Protein AF-A0A1S4EP67-F1 (afdb_monomer)

Secondary structure (DSSP, 8-state):
---EEEEEEETTEEEEEEEEE-TTS-EEEEEEETTEEEEEEEEE-TTS--TTTT-EEEEETTEEEEE---HHHHHHHHHHHHHHHHHTT-S---

Solvent-accessible surface area (backbone atoms only — not comparable to full-atom values): 4939 Å² total; per-residue (Å²): 139,56,66,51,76,32,32,43,68,54,96,89,26,41,22,56,34,16,34,38,36,43,69,81,48,33,33,38,26,14,26,23,48,82,64,34,43,37,41,43,26,36,41,32,40,60,88,71,44,37,60,89,74,61,50,28,16,36,26,50,86,73,37,80,78,43,79,40,93,46,64,69,46,31,53,46,3,52,51,34,22,54,45,42,69,53,47,83,73,68,86,79,82,136

Structure (mmCIF, N/CA/C/O backbone):
data_AF-A0A1S4EP67-F1
#
_entry.id   AF-A0A1S4EP67-F1
#
loop_
_atom_site.group_PDB
_atom_site.id
_atom_site.type_symbol
_atom_site.label_atom_id
_atom_site.label_alt_id
_atom_site.label_comp_id
_atom_site.label_asym_id
_atom_site.label_entity_id
_atom_site.label_seq_id
_atom_site.pdbx_PDB_ins_code
_atom_site.Cartn_x
_atom_site.Cartn_y
_atom_site.Cartn_z
_atom_site.occupancy
_atom_site.B_iso_or_equiv
_atom_site.auth_seq_id
_atom_site.auth_comp_id
_atom_site.auth_asym_id
_atom_site.auth_atom_id
_atom_site.pdbx_PDB_model_num
ATOM 1 N N . ASN A 1 1 ? -8.270 -17.973 -2.141 1.00 50.38 1 ASN A N 1
ATOM 2 C CA . ASN A 1 1 ? -8.558 -16.542 -2.365 1.00 50.38 1 ASN A CA 1
ATOM 3 C C . ASN A 1 1 ? -8.004 -15.763 -1.179 1.00 50.38 1 ASN A C 1
ATOM 5 O O . ASN A 1 1 ? -8.766 -15.292 -0.349 1.00 50.38 1 ASN A O 1
ATOM 9 N N . ASP A 1 2 ? -6.677 -15.748 -1.043 1.00 75.94 2 ASP A N 1
ATOM 10 C CA . ASP A 1 2 ? -6.008 -15.284 0.175 1.00 75.94 2 ASP A CA 1
ATOM 11 C C . ASP A 1 2 ? -5.617 -13.815 0.010 1.00 75.94 2 ASP A C 1
ATOM 13 O O . ASP A 1 2 ? -4.711 -13.480 -0.748 1.00 75.94 2 ASP A O 1
ATOM 17 N N . PHE A 1 3 ? -6.371 -12.918 0.632 1.00 84.50 3 PHE A N 1
ATOM 18 C CA . PHE A 1 3 ? -5.944 -11.538 0.804 1.00 84.50 3 PHE A CA 1
ATOM 19 C C . PHE A 1 3 ? -5.769 -11.297 2.295 1.00 84.50 3 PHE A C 1
ATOM 21 O O . PHE A 1 3 ? -6.624 -11.657 3.103 1.00 84.50 3 PHE A O 1
ATOM 28 N N . ARG A 1 4 ? -4.649 -10.685 2.661 1.00 88.69 4 ARG A N 1
ATOM 29 C CA . ARG A 1 4 ? -4.315 -10.387 4.050 1.00 88.69 4 ARG A CA 1
ATOM 30 C C . ARG A 1 4 ? -4.313 -8.885 4.229 1.00 88.69 4 ARG A C 1
ATOM 32 O O . ARG A 1 4 ? -3.736 -8.167 3.421 1.00 88.69 4 ARG A O 1
ATOM 39 N N . TYR A 1 5 ? -4.939 -8.405 5.289 1.00 90.12 5 TYR A N 1
ATOM 40 C CA . TYR A 1 5 ? -4.878 -7.004 5.674 1.00 90.12 5 TYR A CA 1
ATOM 41 C C . TYR A 1 5 ? -4.398 -6.899 7.111 1.00 90.12 5 TYR A C 1
ATOM 43 O O . TYR A 1 5 ? -4.886 -7.615 7.981 1.00 90.12 5 TYR A O 1
ATOM 51 N N . GLU A 1 6 ? -3.451 -6.002 7.354 1.00 91.88 6 GLU A N 1
ATOM 52 C CA . GLU A 1 6 ? -2.931 -5.715 8.685 1.00 91.88 6 GLU A CA 1
ATOM 53 C C . GLU A 1 6 ? -2.804 -4.207 8.839 1.00 91.88 6 GLU A C 1
ATOM 55 O O . GLU A 1 6 ? -1.974 -3.568 8.191 1.00 91.88 6 GLU A O 1
ATOM 60 N N . GLY A 1 7 ? -3.645 -3.626 9.681 1.00 90.62 7 GLY A N 1
ATOM 61 C CA . GLY A 1 7 ? -3.769 -2.184 9.805 1.00 90.62 7 GLY A CA 1
ATOM 62 C C . GLY A 1 7 ? -4.886 -1.800 10.762 1.00 90.62 7 GLY A C 1
ATOM 63 O O . GLY A 1 7 ? -5.372 -2.637 11.525 1.00 90.62 7 GLY A O 1
ATOM 64 N N . GLU A 1 8 ? -5.306 -0.540 10.700 1.00 89.94 8 GLU A N 1
ATOM 65 C CA . GLU A 1 8 ? -6.434 -0.057 11.499 1.00 89.94 8 GLU A CA 1
ATOM 66 C C . GLU A 1 8 ? -7.754 -0.569 10.895 1.00 89.94 8 GLU A C 1
ATOM 68 O O . GLU A 1 8 ? -8.017 -0.500 9.692 1.00 89.94 8 GLU A O 1
ATOM 73 N N . LEU A 1 9 ? -8.610 -1.117 11.750 1.00 88.38 9 LEU A N 1
ATOM 74 C CA . LEU A 1 9 ? -9.945 -1.572 11.384 1.00 88.38 9 LEU A CA 1
ATOM 75 C C . LEU A 1 9 ? -10.942 -0.720 12.155 1.00 88.38 9 LEU A C 1
ATOM 77 O O . LEU A 1 9 ? -10.884 -0.647 13.380 1.00 88.38 9 LEU A O 1
ATOM 81 N N . LEU A 1 10 ? -11.866 -0.082 11.442 1.00 86.00 10 LEU A N 1
ATOM 82 C CA . LEU A 1 10 ? -12.943 0.693 12.046 1.00 86.00 10 LEU A CA 1
ATOM 83 C C . LEU A 1 10 ? -14.276 0.044 11.686 1.00 86.00 10 LEU A C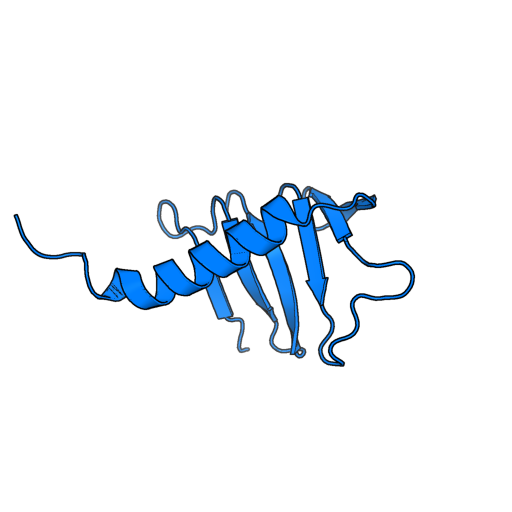 1
ATOM 85 O O . LEU A 1 10 ? -14.623 -0.049 10.510 1.00 86.00 10 LEU A O 1
ATOM 89 N N . GLN A 1 11 ? -15.016 -0.417 12.699 1.00 85.25 11 GLN A N 1
ATOM 90 C CA . GLN A 1 11 ? -16.318 -1.086 12.534 1.00 85.25 11 GLN A CA 1
ATOM 91 C C . GLN A 1 11 ? -16.283 -2.279 11.555 1.00 85.25 11 GLN A C 1
ATOM 93 O O . GLN A 1 11 ? -17.223 -2.499 10.797 1.00 85.25 11 GLN A O 1
ATOM 98 N N . GLY A 1 12 ? -15.179 -3.033 11.537 1.00 83.31 12 GLY A N 1
ATOM 99 C CA . GLY A 1 12 ? -14.993 -4.173 10.629 1.00 83.31 12 GLY A CA 1
ATOM 100 C C . GLY A 1 12 ? -14.540 -3.806 9.209 1.00 83.31 12 GLY A C 1
ATOM 101 O O . GLY A 1 12 ? -14.349 -4.701 8.390 1.00 83.31 12 GLY A O 1
ATOM 102 N N . TRP A 1 13 ? -14.316 -2.522 8.915 1.00 86.62 13 TRP A N 1
ATOM 103 C CA . TRP A 1 13 ? -13.824 -2.046 7.620 1.00 86.62 13 TRP A CA 1
ATOM 104 C C . TRP A 1 13 ? -12.381 -1.547 7.706 1.00 86.62 13 TRP A C 1
ATOM 106 O O . TRP A 1 13 ? -11.984 -0.948 8.705 1.00 86.62 13 TRP A O 1
ATOM 116 N N . PHE A 1 14 ? -11.609 -1.719 6.626 1.00 88.62 14 PHE A N 1
ATOM 117 C CA . PHE A 1 14 ? -10.262 -1.144 6.515 1.00 88.62 14 PHE A CA 1
ATOM 118 C C . PHE A 1 14 ? -10.336 0.382 6.605 1.00 88.62 14 PHE A C 1
ATOM 120 O O . PHE A 1 14 ? -11.049 1.030 5.822 1.00 88.62 14 PHE A O 1
ATOM 127 N N . HIS A 1 15 ? -9.613 0.948 7.566 1.00 90.44 15 HIS A N 1
ATOM 128 C CA . HIS A 1 15 ? -9.603 2.378 7.837 1.00 90.44 15 HIS A CA 1
ATOM 129 C C . HIS A 1 15 ? -8.197 2.836 8.243 1.00 90.44 15 HIS A C 1
ATOM 131 O O . HIS A 1 15 ? -7.359 2.022 8.601 1.00 90.44 15 HIS A O 1
ATOM 137 N N . GLY A 1 16 ? -7.916 4.136 8.182 1.00 91.75 16 GLY A N 1
ATOM 138 C CA . GLY A 1 16 ? -6.629 4.674 8.618 1.00 91.75 16 GLY A CA 1
ATOM 139 C C . GLY A 1 16 ? -5.473 4.145 7.772 1.00 91.75 16 GLY A C 1
ATOM 140 O O . GLY A 1 16 ? -5.520 4.228 6.549 1.00 91.75 16 GLY A O 1
ATOM 141 N N . HIS A 1 17 ? -4.427 3.626 8.406 1.00 93.50 17 HIS A N 1
ATOM 142 C CA . HIS A 1 17 ? -3.216 3.147 7.741 1.00 93.50 17 HIS A CA 1
ATOM 143 C C . HIS A 1 17 ? -3.113 1.630 7.840 1.00 93.50 17 HIS A C 1
ATOM 145 O O . HIS A 1 17 ? -3.436 1.028 8.861 1.00 93.50 17 HIS A O 1
ATOM 151 N N . GLY A 1 18 ? -2.598 0.992 6.799 1.00 93.69 18 GL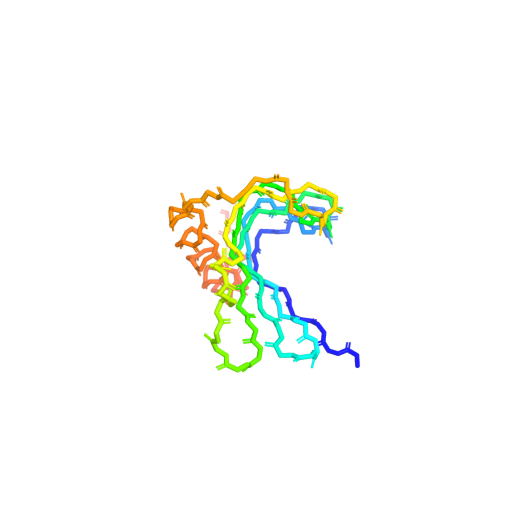Y A N 1
ATOM 152 C CA . GLY A 1 18 ? -2.409 -0.445 6.846 1.00 93.69 18 GLY A CA 1
ATOM 153 C C . GLY A 1 18 ? -1.601 -0.991 5.697 1.00 93.69 18 GLY A C 1
ATOM 154 O O . GLY A 1 18 ? -1.162 -0.280 4.789 1.00 93.69 18 GLY A O 1
ATOM 155 N N . VAL A 1 19 ? -1.416 -2.296 5.758 1.00 93.69 19 VAL A N 1
ATOM 156 C CA . VAL A 1 19 ? -0.745 -3.061 4.730 1.00 93.69 19 VAL A CA 1
ATOM 157 C C . VAL A 1 19 ? -1.689 -4.144 4.246 1.00 93.69 19 VAL A C 1
ATOM 159 O O . VAL A 1 19 ? -2.234 -4.919 5.027 1.00 93.69 19 VAL A O 1
ATOM 162 N N . PHE A 1 20 ? -1.901 -4.168 2.940 1.00 91.88 20 PHE A N 1
ATOM 163 C CA . PHE A 1 20 ? -2.740 -5.133 2.256 1.00 91.88 20 PHE A CA 1
ATOM 164 C C . PHE A 1 20 ? -1.872 -6.006 1.357 1.00 91.88 20 PHE A C 1
ATOM 166 O O . PHE A 1 20 ? -1.098 -5.491 0.557 1.00 91.88 20 PHE A O 1
ATOM 173 N N . TRP A 1 21 ? -2.022 -7.317 1.451 1.00 91.44 21 TRP A N 1
ATOM 174 C CA . TRP A 1 21 ? -1.417 -8.293 0.558 1.00 91.44 21 TRP A CA 1
ATOM 175 C C . TRP A 1 21 ? -2.514 -8.953 -0.256 1.00 91.44 21 TRP A C 1
ATOM 177 O O . TRP A 1 21 ? -3.499 -9.464 0.278 1.00 91.44 21 TRP A O 1
ATOM 187 N N . ARG A 1 22 ? -2.324 -8.947 -1.566 1.00 89.25 22 ARG A N 1
ATOM 188 C CA . ARG A 1 22 ? -3.169 -9.630 -2.531 1.00 89.25 22 ARG A CA 1
ATOM 189 C C . ARG A 1 22 ? -2.646 -11.050 -2.736 1.00 89.25 22 ARG A C 1
ATOM 191 O O . ARG A 1 22 ? -1.438 -11.264 -2.706 1.00 89.25 22 ARG A O 1
ATOM 198 N N . ALA A 1 23 ? -3.541 -11.978 -3.072 1.00 88.50 23 ALA A N 1
ATOM 199 C CA . ALA A 1 23 ? -3.201 -13.365 -3.422 1.00 88.50 23 ALA A CA 1
ATOM 200 C C . ALA A 1 23 ? -2.150 -13.482 -4.541 1.00 88.50 23 ALA A C 1
ATOM 202 O O . ALA A 1 23 ? -1.423 -14.460 -4.628 1.00 88.50 23 ALA A O 1
ATOM 203 N N . ASP A 1 24 ? -2.076 -12.457 -5.385 1.00 86.69 24 ASP A N 1
ATOM 204 C CA . ASP A 1 24 ? -1.138 -12.324 -6.498 1.00 86.69 24 ASP A CA 1
ATOM 205 C C . ASP A 1 24 ? 0.310 -12.014 -6.052 1.00 86.69 24 ASP A C 1
ATOM 207 O O . ASP A 1 24 ? 1.191 -11.856 -6.884 1.00 86.69 24 ASP A O 1
ATOM 211 N N . GLY A 1 25 ? 0.557 -11.842 -4.746 1.00 87.62 25 GLY A N 1
ATOM 212 C CA . GLY A 1 25 ? 1.845 -11.422 -4.175 1.00 87.62 25 GLY A CA 1
ATOM 213 C C . GLY A 1 25 ? 2.060 -9.902 -4.164 1.00 87.62 25 GLY A C 1
ATOM 214 O O . GLY A 1 25 ? 3.023 -9.407 -3.585 1.00 87.62 25 GLY A O 1
ATOM 215 N N . MET A 1 26 ? 1.139 -9.139 -4.755 1.00 90.94 26 MET A N 1
ATOM 216 C CA . MET A 1 26 ? 1.133 -7.680 -4.694 1.00 90.94 26 MET A CA 1
ATOM 217 C C . MET A 1 26 ? 0.821 -7.196 -3.273 1.00 90.94 26 MET A C 1
ATOM 219 O O . MET A 1 26 ? -0.165 -7.604 -2.664 1.00 90.94 26 MET A O 1
ATOM 223 N N . LYS A 1 27 ? 1.624 -6.268 -2.772 1.00 92.38 27 LYS A N 1
ATOM 224 C CA . LYS A 1 27 ? 1.488 -5.619 -1.473 1.00 92.38 27 LYS A CA 1
ATOM 225 C C . LYS A 1 27 ? 1.191 -4.131 -1.658 1.00 92.38 27 LYS A C 1
ATOM 227 O O . LYS A 1 27 ? 1.791 -3.465 -2.497 1.00 92.38 27 LYS A O 1
ATOM 232 N N . PHE A 1 28 ? 0.276 -3.600 -0.865 1.00 92.38 28 PHE A N 1
ATOM 233 C CA . PHE A 1 28 ? -0.072 -2.188 -0.822 1.00 92.38 28 PHE A CA 1
ATOM 234 C C . PHE A 1 28 ? 0.107 -1.656 0.596 1.00 92.38 28 PHE A C 1
ATOM 236 O O . PHE A 1 28 ? -0.437 -2.214 1.543 1.00 92.38 28 PHE A O 1
ATOM 243 N N . GLU A 1 29 ? 0.856 -0.571 0.739 1.00 94.38 29 GLU A N 1
ATOM 244 C CA . GLU A 1 29 ? 1.193 0.050 2.020 1.00 94.38 29 GLU A CA 1
ATOM 245 C C . GLU A 1 29 ? 0.7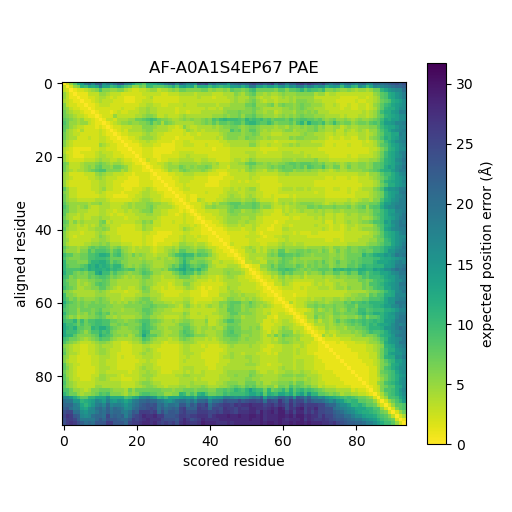25 1.499 1.987 1.00 94.38 29 GLU A C 1
ATOM 247 O O . GLU A 1 29 ? 1.305 2.315 1.269 1.00 94.38 29 GLU A O 1
ATOM 252 N N . GLY A 1 30 ? -0.331 1.835 2.725 1.00 94.31 30 GLY A N 1
ATOM 253 C CA . GLY A 1 30 ? -0.905 3.173 2.633 1.00 94.31 30 GLY A CA 1
ATOM 254 C C . GLY A 1 30 ? -2.166 3.389 3.452 1.00 94.31 30 GLY A C 1
ATOM 255 O O . GLY A 1 30 ? -2.409 2.702 4.445 1.00 94.31 30 GLY A O 1
ATOM 256 N N . GLU A 1 31 ? -2.947 4.375 3.022 1.00 93.75 31 GLU A N 1
ATOM 257 C CA . GLU A 1 31 ? -4.195 4.782 3.662 1.00 93.75 31 GLU A CA 1
ATOM 258 C C . GLU A 1 31 ? -5.422 4.065 3.074 1.00 93.75 31 GLU A C 1
ATOM 260 O O . GLU A 1 31 ? -5.554 3.865 1.860 1.00 93.75 31 GLU A O 1
ATOM 265 N N . PHE A 1 32 ? -6.345 3.706 3.961 1.00 92.81 32 PHE A N 1
ATOM 266 C CA . PHE A 1 32 ? -7.591 3.018 3.668 1.00 92.81 32 PHE A CA 1
ATOM 267 C C . PHE A 1 32 ? -8.764 3.767 4.290 1.00 92.81 32 PHE A C 1
ATOM 269 O O . PHE A 1 32 ? -8.682 4.310 5.391 1.00 92.81 32 PHE A O 1
ATOM 276 N N . ARG A 1 33 ? -9.899 3.770 3.596 1.00 90.75 33 ARG A N 1
ATOM 277 C CA . ARG A 1 33 ? -11.139 4.357 4.095 1.00 90.75 33 ARG A CA 1
ATOM 278 C C . ARG A 1 33 ? -12.331 3.563 3.583 1.00 90.75 33 ARG A C 1
ATOM 280 O O . ARG A 1 33 ? -12.538 3.463 2.378 1.00 90.75 33 ARG A O 1
ATOM 287 N N . GLY A 1 34 ? -13.120 3.011 4.504 1.00 85.94 34 GLY A N 1
ATOM 288 C CA . GLY A 1 34 ? -14.342 2.275 4.162 1.00 85.94 34 GLY A CA 1
ATOM 289 C C . GLY A 1 34 ? -14.061 1.025 3.327 1.00 85.94 34 GLY A C 1
ATOM 290 O O . GLY A 1 34 ? -14.767 0.759 2.359 1.00 85.94 34 GLY A O 1
ATOM 291 N N . GLY A 1 35 ? -12.976 0.306 3.636 1.00 85.00 35 GLY A N 1
ATOM 292 C CA . GLY A 1 35 ? -12.589 -0.900 2.899 1.00 85.00 35 GLY A CA 1
ATOM 293 C C . GLY A 1 35 ? -11.903 -0.642 1.554 1.00 85.00 35 GLY A C 1
ATOM 294 O O . GLY A 1 35 ? -11.566 -1.595 0.857 1.00 85.00 35 GLY A O 1
ATOM 295 N N . ARG A 1 36 ? -11.682 0.621 1.169 1.00 88.75 36 ARG A N 1
ATOM 296 C CA . ARG A 1 36 ? -11.040 0.994 -0.099 1.00 88.75 36 ARG A CA 1
ATOM 297 C C . ARG A 1 36 ? -9.734 1.727 0.144 1.00 88.75 36 ARG A C 1
ATOM 299 O O . ARG A 1 36 ? -9.572 2.401 1.156 1.00 88.75 36 ARG A O 1
ATOM 306 N N . ILE A 1 37 ? -8.822 1.627 -0.817 1.00 89.56 37 ILE A N 1
ATOM 307 C CA . ILE A 1 37 ? -7.588 2.409 -0.819 1.00 89.56 37 ILE A CA 1
ATOM 308 C C . ILE A 1 37 ? -7.950 3.879 -1.049 1.00 89.56 37 ILE A C 1
ATOM 310 O O . ILE A 1 37 ? -8.534 4.227 -2.083 1.00 89.56 37 ILE A O 1
ATOM 314 N N . TRP A 1 38 ? -7.606 4.731 -0.086 1.00 91.75 38 TRP A N 1
ATOM 315 C CA . TRP A 1 38 ? -7.937 6.149 -0.116 1.00 91.75 38 TRP A CA 1
ATOM 316 C C . TRP A 1 38 ? -6.912 6.967 0.663 1.00 91.75 38 TRP A C 1
ATOM 318 O O . TRP A 1 38 ? -6.899 6.942 1.888 1.00 91.75 38 TRP A O 1
ATOM 328 N N . GLY A 1 39 ? -6.106 7.749 -0.046 1.00 91.88 39 GLY A N 1
ATOM 329 C CA . GLY A 1 39 ? -5.010 8.532 0.513 1.00 91.88 39 GLY A CA 1
ATOM 330 C C . GLY A 1 39 ? -3.683 8.157 -0.130 1.00 91.88 39 GLY A C 1
ATOM 331 O O . GLY A 1 39 ? -3.641 7.663 -1.255 1.00 91.88 39 GLY A O 1
ATOM 332 N N . HIS A 1 40 ? -2.576 8.423 0.545 1.00 94.62 40 HIS A N 1
ATOM 333 C CA . HIS A 1 40 ? -1.263 8.105 0.009 1.00 94.62 40 HIS A CA 1
ATOM 334 C C . HIS A 1 40 ? -0.884 6.645 0.255 1.00 94.62 40 HIS A C 1
ATOM 336 O O . HIS A 1 40 ? -1.298 6.025 1.233 1.00 94.62 40 HIS A O 1
ATOM 342 N N . GLY A 1 41 ? -0.055 6.098 -0.624 1.00 93.94 41 GLY A N 1
ATOM 343 C CA . GLY A 1 41 ? 0.475 4.759 -0.448 1.00 93.94 41 GLY A CA 1
ATOM 344 C C . GLY A 1 41 ? 1.545 4.387 -1.457 1.00 93.94 41 GLY A C 1
ATOM 345 O O . GLY A 1 41 ? 1.915 5.170 -2.336 1.00 93.94 41 GLY A O 1
ATOM 346 N N . LEU A 1 42 ? 2.025 3.161 -1.307 1.00 93.19 42 LEU A N 1
ATOM 347 C CA . LEU A 1 42 ? 3.023 2.520 -2.141 1.00 93.19 42 LEU A CA 1
ATOM 348 C C . LEU A 1 42 ? 2.539 1.129 -2.524 1.00 93.19 42 LEU A C 1
ATOM 350 O O . LEU A 1 42 ? 2.151 0.328 -1.674 1.00 93.19 42 LEU A O 1
ATOM 354 N N . VAL A 1 43 ? 2.616 0.842 -3.815 1.00 92.19 43 VAL A N 1
ATOM 355 C CA . VAL A 1 43 ? 2.451 -0.504 -4.349 1.00 92.19 43 VAL A CA 1
ATOM 356 C C . VAL A 1 43 ? 3.817 -1.177 -4.459 1.00 92.19 43 VAL A C 1
ATOM 358 O O . VAL A 1 43 ? 4.762 -0.615 -5.016 1.00 92.19 43 VAL A O 1
ATOM 361 N N . THR A 1 44 ? 3.883 -2.413 -3.990 1.00 92.62 44 THR A N 1
ATOM 362 C CA . THR A 1 44 ? 5.004 -3.333 -4.161 1.00 92.62 44 THR A CA 1
ATOM 363 C C . THR A 1 44 ? 4.470 -4.574 -4.868 1.00 92.62 44 THR A C 1
ATOM 365 O O . THR A 1 44 ? 3.495 -5.175 -4.431 1.00 92.62 44 THR A O 1
ATOM 368 N N . TYR A 1 45 ? 5.052 -4.939 -6.000 1.00 91.94 45 TYR A N 1
ATOM 369 C CA . TYR A 1 45 ? 4.670 -6.132 -6.749 1.00 91.94 45 TYR A CA 1
ATOM 370 C C . TYR A 1 45 ? 5.252 -7.391 -6.097 1.00 91.94 45 TYR A C 1
ATOM 372 O O . TYR A 1 45 ? 6.138 -7.306 -5.248 1.00 91.94 45 TYR A O 1
ATOM 380 N N . ALA A 1 46 ? 4.766 -8.563 -6.513 1.00 90.38 46 ALA A N 1
ATOM 381 C CA . ALA A 1 46 ? 5.236 -9.857 -6.009 1.00 90.38 46 ALA A CA 1
ATOM 382 C C . ALA A 1 46 ? 6.747 -10.073 -6.203 1.00 90.38 46 ALA A C 1
ATOM 384 O O . ALA A 1 46 ? 7.396 -10.708 -5.381 1.00 90.38 46 ALA A O 1
ATOM 385 N N . ASP A 1 47 ? 7.303 -9.473 -7.255 1.00 89.62 47 ASP A N 1
AT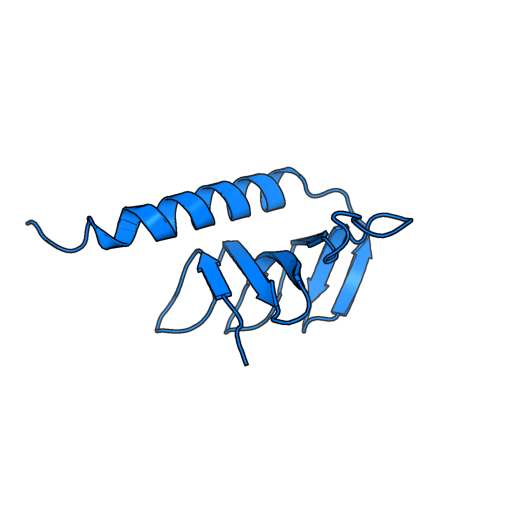OM 386 C CA . ASP A 1 47 ? 8.732 -9.458 -7.580 1.00 89.62 47 ASP A CA 1
ATOM 387 C C . ASP A 1 47 ? 9.570 -8.574 -6.623 1.00 89.62 47 ASP A C 1
ATOM 389 O O . ASP A 1 47 ? 10.787 -8.486 -6.728 1.00 89.62 47 ASP A O 1
ATOM 393 N N . GLY A 1 48 ? 8.931 -7.868 -5.683 1.00 85.62 48 GLY A N 1
ATOM 394 C CA . GLY A 1 48 ? 9.586 -6.917 -4.777 1.00 85.62 48 GLY A CA 1
ATOM 395 C C . GLY A 1 48 ? 9.874 -5.555 -5.415 1.00 85.62 48 GLY A C 1
ATOM 396 O O . GLY A 1 48 ? 10.303 -4.622 -4.734 1.00 85.62 48 GLY A O 1
ATOM 397 N N . THR A 1 49 ? 9.595 -5.398 -6.708 1.00 89.00 49 THR A N 1
ATOM 398 C CA . THR A 1 49 ? 9.695 -4.116 -7.403 1.00 89.00 49 THR A CA 1
ATOM 399 C C . THR A 1 49 ? 8.511 -3.213 -7.063 1.00 89.00 49 THR A C 1
ATOM 401 O O . THR A 1 49 ? 7.410 -3.664 -6.764 1.00 89.00 49 THR A O 1
ATOM 404 N N . HIS A 1 50 ? 8.710 -1.898 -7.132 1.00 86.56 50 HIS A N 1
ATOM 405 C CA . HIS A 1 50 ? 7.637 -0.912 -6.930 1.00 86.56 50 HIS A CA 1
ATOM 406 C C . HIS A 1 50 ? 7.065 -0.387 -8.255 1.00 86.56 50 HIS A C 1
ATOM 408 O O . HIS A 1 50 ? 6.325 0.591 -8.256 1.00 86.56 50 HIS A O 1
ATOM 414 N N . GLY A 1 51 ? 7.443 -0.994 -9.384 1.00 83.62 51 GLY A N 1
ATOM 415 C CA . GLY A 1 51 ? 7.257 -0.432 -10.721 1.00 83.62 51 GLY A CA 1
ATOM 416 C C . GLY A 1 51 ? 8.303 0.634 -11.071 1.00 83.62 51 GLY A C 1
ATOM 417 O O . GLY A 1 51 ? 8.957 1.213 -10.197 1.00 83.62 51 GLY A O 1
ATOM 418 N N . PHE A 1 52 ? 8.473 0.882 -12.371 1.00 79.94 52 PHE A N 1
ATOM 419 C CA . PHE A 1 52 ? 9.316 1.953 -12.903 1.00 79.94 52 PHE A CA 1
ATOM 420 C C . PHE A 1 52 ? 8.469 2.839 -13.831 1.00 79.94 52 PHE A C 1
ATOM 422 O O . PHE A 1 52 ? 8.068 2.378 -14.899 1.00 79.94 52 PHE A O 1
ATOM 429 N N . PRO A 1 53 ? 8.164 4.095 -13.455 1.00 82.81 53 PRO A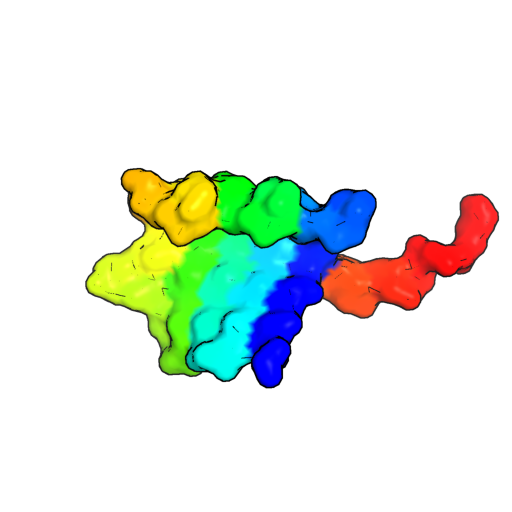 N 1
ATOM 430 C CA . PRO A 1 53 ? 8.491 4.763 -12.188 1.00 82.81 53 PRO A CA 1
ATOM 431 C C . PRO A 1 53 ? 7.701 4.190 -10.997 1.00 82.81 53 PRO A C 1
ATOM 433 O O . PRO A 1 53 ? 6.657 3.578 -11.191 1.00 82.81 53 PRO A O 1
ATOM 436 N N . LYS A 1 54 ? 8.182 4.420 -9.764 1.00 86.38 54 LYS A N 1
ATOM 437 C CA . LYS A 1 54 ? 7.559 3.895 -8.535 1.00 86.38 54 LYS A CA 1
ATOM 438 C C . LYS A 1 54 ? 6.060 4.197 -8.475 1.00 86.38 54 LYS A C 1
ATOM 440 O O . LYS A 1 54 ? 5.650 5.355 -8.596 1.00 86.38 54 LYS A O 1
ATOM 445 N N . ASN A 1 55 ? 5.263 3.174 -8.190 1.00 88.62 55 ASN A N 1
ATOM 446 C CA . ASN A 1 55 ? 3.829 3.256 -7.954 1.00 88.62 55 ASN A CA 1
ATOM 447 C C . ASN A 1 55 ? 3.534 3.778 -6.534 1.00 88.62 55 ASN A C 1
ATOM 449 O O . ASN A 1 55 ? 2.829 3.149 -5.747 1.00 88.62 55 ASN A O 1
ATOM 453 N N . GLU A 1 56 ? 4.105 4.936 -6.212 1.00 93.06 56 GLU A N 1
ATOM 454 C CA . GLU A 1 56 ? 3.933 5.649 -4.951 1.00 93.06 56 GLU A CA 1
ATOM 455 C C . GLU A 1 56 ? 3.201 6.961 -5.208 1.00 93.06 56 GLU A C 1
ATOM 457 O O . GLU A 1 56 ? 3.571 7.738 -6.098 1.00 93.06 56 GLU A O 1
ATOM 462 N N . GLY A 1 57 ? 2.150 7.2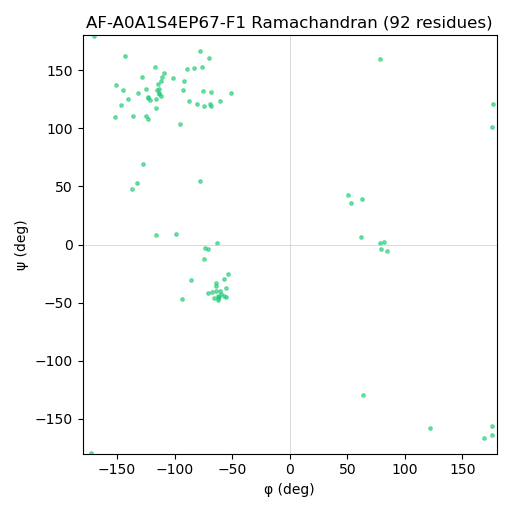22 -4.445 1.00 92.38 57 GLY A N 1
ATOM 463 C CA . GLY A 1 57 ? 1.351 8.407 -4.677 1.00 92.38 57 GLY A CA 1
ATOM 464 C C . GLY A 1 57 ? 0.048 8.448 -3.918 1.00 92.38 57 GLY A C 1
ATOM 465 O O . GLY A 1 57 ? -0.174 7.683 -2.990 1.00 92.38 57 GLY A O 1
ATOM 466 N N . TYR A 1 58 ? -0.807 9.374 -4.331 1.00 91.94 58 TYR A N 1
ATOM 467 C CA . TYR A 1 58 ? -2.167 9.516 -3.849 1.00 91.94 58 TYR A CA 1
ATOM 468 C C . TYR A 1 58 ? -3.114 8.640 -4.669 1.00 91.94 58 TYR A C 1
ATOM 470 O O . TYR A 1 58 ? -3.211 8.783 -5.894 1.00 91.94 58 TYR A O 1
ATOM 478 N N . PHE A 1 59 ? -3.830 7.770 -3.972 1.00 90.88 59 PHE A N 1
ATOM 479 C CA . PHE A 1 59 ? -4.837 6.859 -4.475 1.00 90.88 59 PHE A CA 1
ATOM 480 C C . PHE A 1 59 ? -6.224 7.269 -3.965 1.00 90.88 59 PHE A C 1
ATOM 482 O O . PHE A 1 59 ? -6.393 7.669 -2.819 1.00 90.88 59 PHE A O 1
ATOM 489 N N . GLN A 1 60 ? -7.236 7.167 -4.811 1.00 91.12 60 GLN A N 1
ATOM 490 C CA . GLN A 1 60 ? -8.639 7.429 -4.482 1.00 91.12 60 GLN A CA 1
ATOM 491 C C . GLN A 1 60 ? -9.469 6.438 -5.281 1.00 91.12 60 GLN A C 1
ATOM 493 O O . GLN A 1 60 ? -9.216 6.240 -6.469 1.00 91.12 60 GLN A O 1
ATOM 498 N N . ASP A 1 61 ? -10.420 5.781 -4.626 1.00 86.75 61 ASP A N 1
ATOM 499 C CA . ASP A 1 61 ? -11.230 4.729 -5.250 1.00 86.75 61 ASP A CA 1
ATOM 500 C C . ASP A 1 61 ? -10.369 3.658 -5.957 1.00 86.75 61 ASP A C 1
ATOM 502 O O . ASP A 1 61 ? -10.620 3.264 -7.093 1.00 86.75 61 ASP A O 1
ATOM 506 N N . CYS A 1 62 ? -9.276 3.242 -5.303 1.00 81.06 62 CYS A N 1
ATOM 507 C CA . CYS A 1 62 ? -8.304 2.274 -5.832 1.00 81.06 62 CYS A CA 1
ATOM 508 C C . CYS A 1 62 ? -7.565 2.704 -7.119 1.00 81.06 62 CYS A C 1
ATOM 510 O O . CYS A 1 62 ? -6.792 1.919 -7.671 1.00 81.06 62 CYS A O 1
ATOM 512 N N . LYS A 1 63 ? -7.743 3.945 -7.588 1.00 85.38 63 LYS A N 1
ATOM 513 C CA . LYS A 1 63 ? -7.024 4.518 -8.734 1.00 85.38 63 LYS A CA 1
ATOM 514 C C . LYS A 1 63 ? -5.910 5.429 -8.253 1.00 85.38 63 LYS A C 1
ATOM 516 O O . LYS A 1 63 ? -6.071 6.145 -7.274 1.00 85.38 63 LYS A O 1
ATOM 521 N N . MET A 1 64 ? -4.779 5.428 -8.949 1.00 86.69 64 MET A N 1
ATOM 522 C CA . MET A 1 64 ? -3.692 6.371 -8.692 1.00 86.69 64 MET A CA 1
ATOM 523 C C . MET A 1 64 ? -4.008 7.713 -9.363 1.00 86.69 64 MET A C 1
ATOM 525 O O . MET A 1 64 ? -4.146 7.767 -10.581 1.00 86.69 64 MET A O 1
ATOM 529 N N . MET A 1 65 ? -4.083 8.797 -8.588 1.00 89.12 65 MET A N 1
ATOM 530 C CA . MET A 1 65 ? -4.314 10.150 -9.120 1.00 89.12 65 MET A CA 1
ATOM 531 C C . MET A 1 65 ? -3.009 10.882 -9.360 1.00 89.12 65 MET A C 1
ATOM 533 O O . MET A 1 65 ? -2.832 11.546 -10.377 1.00 89.12 65 MET A O 1
ATOM 537 N N . LYS A 1 66 ? -2.108 10.829 -8.378 1.00 87.81 66 LYS A N 1
ATOM 538 C CA . LYS A 1 66 ? -0.879 11.621 -8.391 1.00 87.81 66 LYS A CA 1
ATOM 539 C C . LYS A 1 66 ? 0.260 10.787 -7.861 1.00 87.81 66 LYS A C 1
ATOM 541 O O . LYS A 1 66 ? 0.182 10.313 -6.738 1.00 87.81 66 LYS A O 1
ATOM 546 N N . ARG A 1 67 ? 1.335 10.671 -8.634 1.00 87.69 67 ARG A N 1
ATOM 547 C CA . ARG A 1 67 ? 2.589 10.090 -8.151 1.00 87.69 67 ARG A CA 1
ATOM 548 C C . ARG A 1 67 ? 3.277 11.104 -7.247 1.00 87.69 67 ARG A C 1
ATOM 550 O O . ARG A 1 67 ? 3.562 12.219 -7.683 1.00 87.69 67 ARG A O 1
ATOM 557 N N . LYS A 1 68 ? 3.493 10.744 -5.988 1.00 88.38 68 LYS A N 1
ATOM 558 C CA . LYS A 1 68 ? 4.147 11.590 -4.987 1.00 88.38 68 LYS A CA 1
ATOM 559 C C . LYS A 1 68 ? 4.839 10.694 -3.977 1.00 88.38 68 LYS A C 1
ATOM 561 O O . LYS A 1 68 ? 4.267 9.705 -3.538 1.00 88.38 68 LYS A O 1
ATOM 566 N N . LYS A 1 69 ? 6.056 11.078 -3.600 1.00 86.50 69 LYS A N 1
ATOM 567 C CA . LYS A 1 69 ? 6.816 10.366 -2.581 1.00 86.50 69 LYS A CA 1
ATOM 568 C C . LYS A 1 69 ? 6.158 10.563 -1.215 1.00 86.50 69 LYS A C 1
ATOM 570 O O . LYS A 1 69 ? 6.015 11.705 -0.778 1.00 86.50 69 LYS A O 1
ATOM 575 N N . CYS A 1 70 ? 5.762 9.474 -0.564 1.00 86.19 70 CYS A N 1
ATOM 576 C CA . CYS A 1 70 ? 4.937 9.475 0.645 1.00 86.19 70 CYS A CA 1
ATOM 577 C C . CYS A 1 70 ? 5.474 8.467 1.666 1.00 86.19 70 CYS A C 1
ATOM 579 O O . CYS A 1 70 ? 4.731 7.687 2.259 1.00 86.19 70 CYS A O 1
ATOM 581 N N . LEU A 1 71 ? 6.789 8.528 1.889 1.00 86.94 71 LEU A N 1
ATOM 582 C CA . LEU A 1 71 ? 7.523 7.646 2.795 1.00 86.94 71 LEU A CA 1
ATOM 583 C C . LEU A 1 71 ? 6.958 7.652 4.218 1.00 86.94 71 LEU A C 1
ATOM 585 O O . LEU A 1 71 ? 6.935 6.606 4.857 1.00 86.94 71 LEU A O 1
ATOM 589 N N . ASP A 1 72 ? 6.502 8.800 4.717 1.00 90.75 72 ASP A N 1
ATOM 590 C CA . ASP A 1 72 ? 5.903 8.917 6.050 1.00 90.75 72 ASP A CA 1
ATOM 591 C C . ASP A 1 72 ? 4.661 8.036 6.197 1.00 90.75 72 ASP A C 1
ATOM 593 O O . ASP A 1 72 ? 4.509 7.332 7.194 1.00 90.75 72 ASP A O 1
ATOM 597 N N . VAL A 1 73 ? 3.814 8.012 5.166 1.00 90.94 73 VAL A N 1
ATOM 598 C CA . VAL A 1 73 ? 2.581 7.220 5.152 1.00 90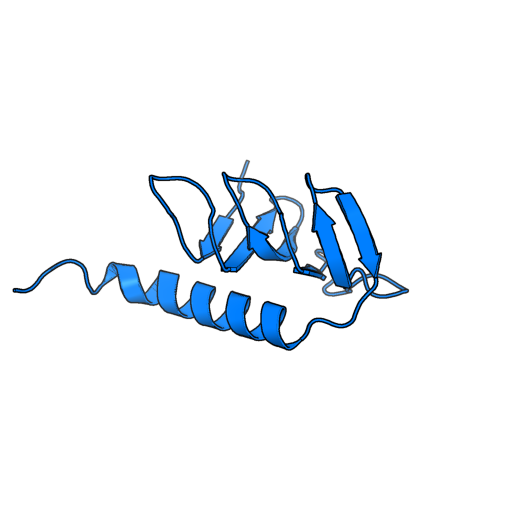.94 73 VAL A CA 1
ATOM 599 C C . VAL A 1 73 ? 2.896 5.733 5.043 1.00 90.94 73 VAL A C 1
ATOM 601 O O . VAL A 1 73 ? 2.327 4.939 5.786 1.00 90.94 73 VAL A O 1
ATOM 604 N N . VAL A 1 74 ? 3.863 5.355 4.204 1.00 90.88 74 VAL A N 1
ATOM 605 C CA . VAL A 1 74 ? 4.320 3.960 4.074 1.00 90.88 74 VAL A CA 1
ATOM 606 C C . VAL A 1 74 ? 4.922 3.453 5.387 1.00 90.88 74 VAL A C 1
ATOM 608 O O . VAL A 1 74 ? 4.544 2.390 5.875 1.00 90.88 74 VAL A O 1
ATOM 611 N N . LYS A 1 75 ? 5.812 4.231 6.015 1.00 91.69 75 LYS A N 1
ATOM 612 C CA . LYS A 1 75 ? 6.400 3.891 7.322 1.00 91.69 75 LYS A CA 1
ATOM 613 C C . LYS A 1 75 ? 5.330 3.770 8.402 1.00 91.69 75 LYS A C 1
ATOM 615 O O . LYS A 1 75 ? 5.398 2.873 9.242 1.00 91.69 75 LYS A O 1
ATOM 620 N N . LYS A 1 76 ? 4.333 4.658 8.384 1.00 92.12 76 LYS A N 1
ATOM 621 C CA . LYS A 1 76 ? 3.208 4.606 9.316 1.00 92.12 76 LYS A CA 1
ATOM 622 C C . LYS A 1 76 ? 2.355 3.361 9.086 1.00 92.12 76 LYS A C 1
ATOM 624 O O . LYS A 1 76 ? 2.099 2.652 10.047 1.00 92.12 76 LYS A O 1
ATOM 629 N N . ALA A 1 77 ? 2.010 3.038 7.843 1.00 92.19 77 ALA A N 1
ATOM 630 C CA . ALA A 1 77 ? 1.307 1.808 7.482 1.00 92.19 77 ALA A CA 1
ATOM 631 C C . ALA A 1 77 ? 2.044 0.548 7.964 1.00 92.19 77 ALA A C 1
ATOM 633 O O . ALA A 1 77 ? 1.428 -0.319 8.577 1.00 92.19 77 ALA A O 1
ATOM 634 N N . GLN A 1 78 ? 3.366 0.472 7.777 1.00 91.81 78 GLN A N 1
ATOM 635 C CA . GLN A 1 78 ? 4.191 -0.630 8.291 1.00 91.81 78 GLN A CA 1
ATOM 636 C C . GLN A 1 78 ? 4.165 -0.720 9.818 1.00 91.81 78 GLN A C 1
ATOM 638 O O . GLN A 1 78 ? 3.992 -1.802 10.378 1.00 91.81 78 GLN A O 1
ATOM 643 N N . LYS A 1 79 ? 4.313 0.422 10.498 1.00 91.12 79 LYS A N 1
ATOM 644 C CA . LYS A 1 79 ? 4.251 0.496 11.960 1.00 91.12 79 LYS A CA 1
ATOM 645 C C . LYS A 1 79 ? 2.891 0.042 12.479 1.00 91.12 79 LYS A C 1
ATOM 647 O O . LYS A 1 79 ? 2.837 -0.742 13.418 1.00 91.12 79 LYS A O 1
ATOM 652 N N . VAL A 1 80 ? 1.809 0.498 11.855 1.00 90.44 80 VAL A N 1
ATOM 653 C CA . VAL A 1 80 ? 0.452 0.100 12.229 1.00 90.44 80 VAL A CA 1
ATOM 654 C C . VAL A 1 80 ? 0.213 -1.375 11.927 1.00 90.44 80 VAL A C 1
ATOM 656 O O 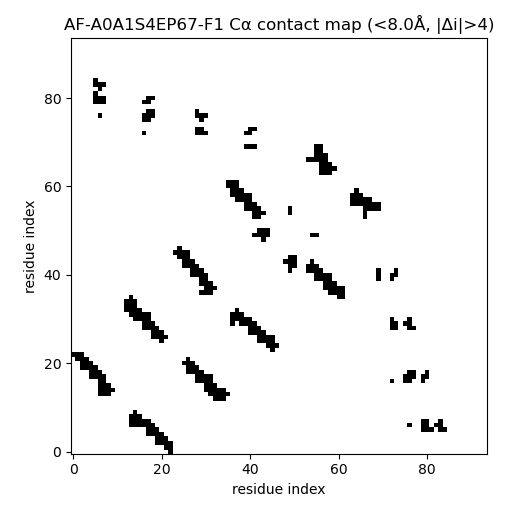. VAL A 1 80 ? -0.353 -2.054 12.766 1.00 90.44 80 VAL A O 1
ATOM 659 N N . SER A 1 81 ? 0.676 -1.911 10.797 1.00 90.75 81 SER A N 1
ATOM 660 C CA . SER A 1 81 ? 0.598 -3.352 10.512 1.00 90.75 81 SER A CA 1
ATOM 661 C C . SER A 1 81 ? 1.285 -4.179 11.603 1.00 90.75 81 SER A C 1
ATOM 663 O O . SER A 1 81 ? 0.711 -5.151 12.095 1.00 90.75 81 SER A O 1
ATOM 665 N N . LEU A 1 82 ? 2.473 -3.756 12.048 1.00 88.56 82 LEU A N 1
ATOM 666 C CA . LEU A 1 82 ? 3.170 -4.386 13.169 1.00 88.56 82 LEU A CA 1
ATOM 667 C C . LEU A 1 82 ? 2.367 -4.269 14.472 1.00 88.56 82 LEU A C 1
ATOM 669 O O . LEU A 1 82 ? 2.225 -5.253 15.192 1.00 88.56 82 LEU A O 1
ATOM 673 N N . MET A 1 83 ? 1.805 -3.092 14.753 1.00 88.25 83 MET A N 1
ATOM 674 C CA . MET A 1 83 ? 0.950 -2.871 15.919 1.00 88.25 83 MET A CA 1
ATOM 675 C C . MET A 1 83 ? -0.329 -3.701 15.858 1.00 88.25 83 MET A C 1
ATOM 677 O O . MET A 1 83 ? -0.693 -4.274 16.865 1.00 88.25 83 MET A O 1
ATOM 681 N N . ALA A 1 84 ? -0.977 -3.846 14.705 1.00 85.06 84 ALA A N 1
ATOM 682 C CA . ALA A 1 84 ? -2.186 -4.647 14.531 1.00 85.06 84 ALA A CA 1
ATOM 683 C C . ALA A 1 84 ? -1.922 -6.137 14.799 1.00 85.06 84 ALA A C 1
ATOM 685 O O . ALA A 1 84 ? -2.751 -6.809 15.407 1.00 85.06 84 ALA A O 1
ATOM 686 N N . ARG A 1 85 ? -0.732 -6.636 14.429 1.00 79.94 85 ARG A N 1
ATOM 687 C CA . ARG A 1 85 ? -0.264 -7.978 14.821 1.00 79.94 85 ARG A CA 1
ATOM 688 C C . ARG A 1 85 ? -0.072 -8.115 16.334 1.00 79.94 85 ARG A C 1
ATOM 690 O O . ARG A 1 85 ? -0.278 -9.198 16.867 1.00 79.94 85 ARG A O 1
ATOM 697 N N . MET A 1 86 ? 0.336 -7.042 17.013 1.00 77.44 86 MET A N 1
ATOM 698 C CA . MET A 1 86 ? 0.577 -7.019 18.463 1.00 77.44 86 MET A CA 1
ATOM 699 C C . MET A 1 86 ? -0.695 -6.726 19.284 1.00 77.44 86 MET A C 1
ATOM 701 O O . MET A 1 86 ? -0.835 -7.230 20.393 1.00 77.44 86 MET A O 1
ATOM 705 N N . ASN A 1 87 ? -1.645 -5.957 18.743 1.00 61.62 87 ASN A N 1
ATOM 706 C CA . ASN A 1 87 ? -2.854 -5.494 19.433 1.00 61.62 87 ASN A CA 1
ATOM 707 C C . ASN A 1 87 ? -3.906 -6.586 19.626 1.00 61.62 87 ASN A C 1
ATOM 709 O O . ASN A 1 87 ? -4.790 -6.417 20.458 1.00 61.62 87 ASN A O 1
ATOM 713 N N . PHE A 1 88 ? -3.770 -7.738 18.962 1.00 52.34 88 PHE A N 1
ATOM 714 C CA . PHE A 1 88 ? -4.507 -8.950 19.340 1.00 52.34 88 PHE A CA 1
ATOM 715 C C . PHE A 1 88 ? -4.153 -9.464 20.758 1.00 52.34 88 PHE A C 1
ATOM 717 O O . PHE A 1 88 ? -4.704 -10.471 21.189 1.00 52.34 88 PHE A O 1
ATOM 724 N N . GLY A 1 89 ? -3.261 -8.776 21.491 1.00 46.75 89 GLY A N 1
ATOM 725 C CA . GLY A 1 89 ? -2.962 -8.993 22.910 1.00 46.75 89 GLY A CA 1
ATOM 726 C C . GLY A 1 89 ? -3.296 -7.831 23.864 1.00 46.75 89 GLY A C 1
ATOM 727 O O . GLY A 1 89 ? -2.901 -7.909 25.023 1.00 46.75 89 GLY A O 1
ATOM 728 N N . GLN A 1 90 ? -3.984 -6.763 23.435 1.00 45.59 90 GLN A N 1
ATOM 729 C CA . GLN A 1 90 ? -4.421 -5.668 24.329 1.00 45.59 90 GLN A CA 1
ATOM 730 C C . GLN A 1 90 ? -5.896 -5.289 24.107 1.00 45.59 90 GLN A C 1
ATOM 732 O O . GLN A 1 90 ? -6.245 -4.131 23.908 1.00 45.59 90 GLN A O 1
ATOM 737 N N . ASP A 1 91 ? -6.767 -6.291 24.173 1.00 40.6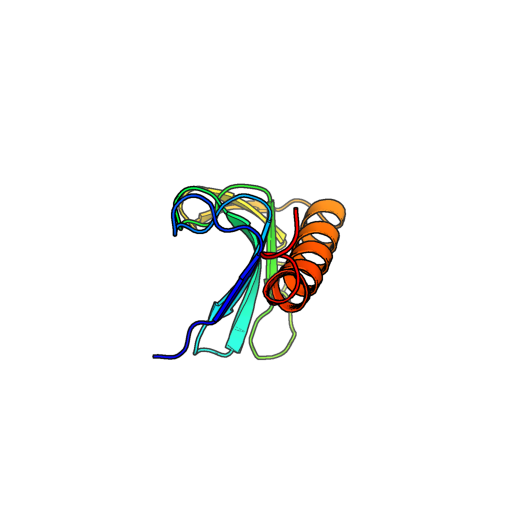6 91 ASP A N 1
ATOM 738 C CA . ASP A 1 91 ? -8.193 -6.152 24.497 1.00 40.66 91 ASP A CA 1
ATOM 739 C C . ASP A 1 91 ? -8.500 -7.131 25.638 1.00 40.66 91 ASP A C 1
ATOM 741 O O . ASP A 1 91 ? -9.039 -8.215 25.462 1.00 40.66 91 ASP A O 1
ATOM 745 N N . ASN A 1 92 ? -7.951 -6.823 26.806 1.00 43.41 92 ASN A N 1
ATOM 746 C CA . ASN A 1 92 ? -8.471 -7.200 28.116 1.00 43.41 92 ASN A CA 1
ATOM 747 C C . ASN A 1 92 ? -7.438 -6.717 29.119 1.00 43.41 92 ASN A C 1
ATOM 749 O O . ASN A 1 92 ? -6.385 -7.335 29.260 1.00 43.41 92 ASN A O 1
ATOM 753 N N . THR A 1 93 ? -7.697 -5.589 29.769 1.00 38.09 93 THR A N 1
ATOM 754 C CA . THR A 1 93 ? -7.746 -5.473 31.235 1.00 38.09 93 THR A CA 1
ATOM 755 C C . THR A 1 93 ? -7.988 -3.999 31.579 1.00 38.09 93 THR A C 1
ATOM 757 O O . THR A 1 93 ? -7.146 -3.164 31.259 1.00 38.09 93 THR A O 1
ATOM 760 N N . ALA A 1 94 ? -9.104 -3.780 32.286 1.00 35.12 94 ALA A N 1
ATOM 761 C CA . ALA A 1 94 ? -9.468 -2.656 33.161 1.00 35.12 94 ALA A CA 1
ATOM 762 C C . ALA A 1 94 ? -9.729 -1.273 32.540 1.00 35.12 94 ALA A C 1
ATOM 764 O O . ALA A 1 94 ? -8.773 -0.575 32.142 1.00 35.12 94 ALA A O 1
#

Foldseek 3Di:
DDKDKFADADPNAQAQWAWIADPQLKIKGFGDDRNAQAAWIFIAGNVRDCDVVGPTAGDDRNDHDDHDDDVVGRVVRVVRSVVSVVCVPPPDDD

pLDDT: mean 84.91, std 13.39, range [35.12, 94.62]

Organism: Diaphorina citri (NCBI:txid121845)

InterPro domains:
  IPR003409 MORN repeat [PF02493] (5-26)
  IPR003409 MORN repeat [PF02493] (28-49)
  IPR003409 MORN repeat [SM00698] (3-24)
  IPR003409 MORN repeat [SM00698] (26-47)
  IPR052315 MORN repeat-containing protein 4 [PTHR46614] (4-88)

Sequence (94 aa):
NDFRYEGELLQGWFHGHGVFWRADGMKFEGEFRGGRIWGHGLVTYADGTHGFPKNEGYFQDCKMMKRKKCLDVVKKAQKVSLMARMNFGQDNTA

Radius of gyration: 13.44 Å; Cα contacts (8 Å, |Δi|>4): 204; chains: 1; bounding box: 26×28×46 Å

Nearest PDB structures (foldseek):
  6jle-assembly1_A  TM=9.265E-01  e=3.446E-08  Mus musculus
  7sqc-assembly1_7E  TM=9.124E-01  e=5.491E-04  Chlamydomonas reinhardtii
  7sqc-assembly1_7L  TM=9.140E-01  e=1.130E-03  Chlamydomonas reinhardtii
  7sqc-assembly1_7J  TM=9.145E-01  e=9.432E-04  Chlamydomonas reinhardtii
  6t68-assembly1_B  TM=6.708E-01  e=6.193E-04  Trypanosoma brucei

Mean predicted aligned error: 6.46 Å